Protein AF-J9F3U3-F1 (afdb_monomer_lite)

Secondary structure (DSSP, 8-state):
--GGGGHHHHHHHHS---EEETTTEEEE--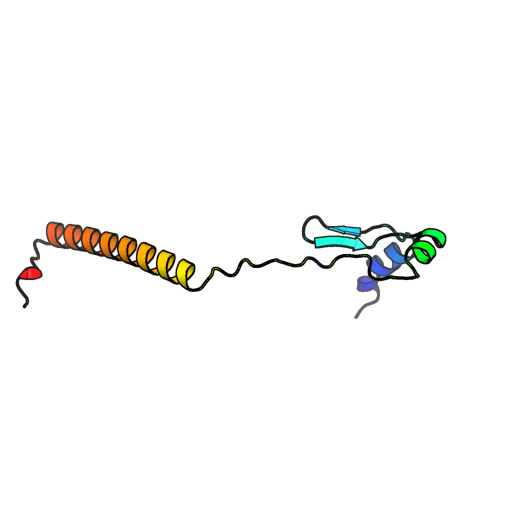--HHHHHHTTT----SPPP--------HHHHHHHHHHHHHHHHHHHHHHHHHHHHHHT--GGG--

Organism: NCBI:txid749906

Radius of gyration: 30.49 Å; chains: 1; bounding box: 63×37×74 Å

Foldseek 3Di:
DDPVVCVVVVVCVVVVDWDADPVFGTPDDDDDPVRCVVVVVPPPPRDGDDPPDDDDDPVVVVVVVVVVVVVVVVVVVVVVVVVCVVVVHDPVPPD

pLDDT: mean 87.04, std 10.72, range [41.75, 98.0]

Sequence (95 aa):
MKVEHTQPIQEWWHDRKEIISDELGEKSRVFTAQQLLDLDCNFDQCKFPKEEEEILPPAELLKQYFEKRAALDHEIDKTLAEIQKILGIDIKSCN

Structure (mmCIF, N/CA/C/O backbone):
data_AF-J9F3U3-F1
#
_entry.id   AF-J9F3U3-F1
#
loop_
_atom_site.group_PDB
_atom_site.id
_atom_site.type_symbol
_atom_site.label_atom_id
_atom_site.label_alt_id
_atom_site.label_comp_id
_atom_site.label_asym_id
_atom_site.label_entity_id
_atom_site.label_seq_id
_atom_site.pdbx_PDB_ins_code
_atom_site.Cartn_x
_atom_site.Cartn_y
_atom_site.Cartn_z
_atom_site.occupancy
_atom_site.B_iso_or_equiv
_atom_site.auth_seq_id
_atom_site.auth_comp_id
_atom_site.auth_asym_id
_atom_site.auth_atom_id
_atom_site.pdbx_PDB_model_num
ATOM 1 N N . MET A 1 1 ? 15.804 26.662 -16.139 1.00 77.25 1 MET A N 1
ATOM 2 C CA . MET A 1 1 ? 16.656 25.516 -15.754 1.00 77.25 1 MET A CA 1
ATOM 3 C C . MET A 1 1 ? 18.108 25.899 -16.024 1.00 77.25 1 MET A C 1
ATOM 5 O O . MET A 1 1 ? 18.362 26.399 -17.112 1.00 77.25 1 MET A O 1
ATOM 9 N N . LYS A 1 2 ? 19.031 25.759 -15.064 1.00 90.94 2 LYS A N 1
ATOM 10 C CA . LYS A 1 2 ? 20.478 25.964 -15.302 1.00 90.94 2 LYS A CA 1
ATOM 11 C C . LYS A 1 2 ? 21.145 24.675 -15.806 1.00 90.94 2 LYS A C 1
ATOM 13 O O . LYS A 1 2 ? 20.662 23.587 -15.510 1.00 90.94 2 LYS A O 1
ATOM 18 N N . VAL A 1 3 ? 22.268 24.804 -16.515 1.00 89.56 3 VAL A N 1
ATOM 19 C CA . VAL A 1 3 ? 23.046 23.665 -17.051 1.00 89.56 3 VAL A CA 1
ATOM 20 C C . VAL A 1 3 ? 23.556 22.749 -15.937 1.00 89.56 3 VAL A C 1
ATOM 22 O O . VAL A 1 3 ? 23.533 21.531 -16.093 1.00 89.56 3 VAL A O 1
ATOM 25 N N . GLU A 1 4 ? 23.928 23.326 -14.794 1.00 92.75 4 GLU A N 1
ATOM 26 C CA . GLU A 1 4 ? 24.419 22.611 -13.607 1.00 92.75 4 GLU A CA 1
ATOM 27 C C . GLU A 1 4 ? 23.457 21.503 -13.144 1.00 92.75 4 GLU A C 1
ATOM 29 O O . GLU A 1 4 ? 23.894 20.425 -12.766 1.00 92.75 4 GLU A O 1
ATOM 34 N N . HIS A 1 5 ? 22.139 21.699 -13.270 1.00 92.69 5 HIS A N 1
ATOM 35 C CA . HIS A 1 5 ? 21.157 20.675 -12.886 1.00 92.69 5 HIS A CA 1
ATOM 36 C C . HIS A 1 5 ? 21.155 19.447 -13.813 1.00 92.69 5 HIS A C 1
ATOM 38 O O . HIS A 1 5 ? 20.570 18.426 -13.470 1.00 92.69 5 HIS A O 1
ATOM 44 N N . THR A 1 6 ? 21.775 19.542 -14.993 1.00 91.06 6 THR A N 1
ATOM 45 C CA . THR A 1 6 ? 21.822 18.460 -15.992 1.00 91.06 6 THR A CA 1
ATOM 46 C C . THR A 1 6 ? 23.135 17.682 -15.980 1.00 91.06 6 THR A C 1
ATOM 48 O O . THR A 1 6 ? 23.227 16.671 -16.672 1.00 91.06 6 THR A O 1
ATOM 51 N N . GLN A 1 7 ? 24.130 18.107 -15.190 1.00 92.06 7 GLN A N 1
ATOM 52 C CA . GLN A 1 7 ? 25.410 17.400 -15.059 1.00 92.06 7 GLN A CA 1
ATOM 53 C C . GLN A 1 7 ? 25.244 15.904 -14.755 1.00 92.06 7 GLN A C 1
ATOM 55 O O . GLN A 1 7 ? 25.828 15.112 -15.492 1.00 92.06 7 GLN A O 1
ATOM 60 N N . PRO A 1 8 ? 24.377 15.482 -13.810 1.00 90.12 8 PRO A N 1
ATOM 61 C CA . PRO A 1 8 ? 24.199 14.057 -13.524 1.00 90.12 8 PRO A CA 1
ATOM 62 C C . PRO A 1 8 ? 23.724 13.244 -14.739 1.00 90.12 8 PRO A C 1
ATOM 64 O O . PRO A 1 8 ? 24.138 12.106 -14.940 1.00 90.12 8 PRO A O 1
ATOM 67 N N . ILE A 1 9 ? 22.879 13.840 -15.590 1.00 88.19 9 ILE A N 1
ATOM 68 C CA . ILE A 1 9 ? 22.378 13.201 -16.818 1.00 88.19 9 ILE A CA 1
ATOM 69 C C . ILE A 1 9 ? 23.514 13.060 -17.834 1.00 88.19 9 ILE A C 1
ATOM 71 O O . ILE A 1 9 ? 23.643 12.026 -18.487 1.00 88.19 9 ILE A O 1
ATOM 75 N N . GLN A 1 10 ? 24.336 14.103 -17.972 1.00 89.75 10 GLN A N 1
ATOM 76 C CA . GLN A 1 10 ? 25.475 14.106 -18.886 1.00 89.75 10 GLN A CA 1
ATOM 77 C C . GLN A 1 10 ? 26.518 13.073 -18.463 1.00 89.75 10 GLN A C 1
ATOM 79 O O . GLN A 1 10 ? 26.979 12.306 -19.301 1.00 89.75 10 GLN A O 1
ATOM 84 N N . GLU A 1 11 ? 26.862 13.018 -17.180 1.00 91.38 11 GLU A N 1
ATOM 85 C CA . GLU A 1 11 ? 27.805 12.041 -16.630 1.00 91.38 11 GLU A CA 1
ATOM 86 C C . GLU A 1 11 ? 27.315 10.609 -16.869 1.00 91.38 11 GLU A C 1
ATOM 88 O O . GLU A 1 11 ? 28.045 9.792 -17.433 1.00 91.38 11 GLU A O 1
ATOM 93 N N . TRP A 1 12 ? 26.043 10.332 -16.568 1.00 89.25 12 TRP A N 1
ATOM 94 C CA . TRP A 1 12 ? 25.442 9.024 -16.827 1.00 89.25 12 TRP A CA 1
ATOM 95 C C . TRP A 1 12 ? 25.404 8.664 -18.321 1.00 89.25 12 TRP A C 1
ATOM 97 O O . TRP A 1 12 ? 25.614 7.512 -18.688 1.00 89.25 12 TRP A O 1
ATOM 107 N N . TRP A 1 13 ? 25.186 9.630 -19.218 1.00 87.31 13 TRP A N 1
ATOM 108 C CA . TRP A 1 13 ? 25.168 9.369 -20.663 1.00 87.31 13 TRP A CA 1
ATOM 109 C C . TRP A 1 13 ? 26.527 8.914 -21.221 1.00 87.31 13 TRP A C 1
ATOM 111 O O . TRP A 1 13 ? 26.570 8.163 -22.200 1.00 87.31 13 TRP A O 1
ATOM 121 N N . HIS A 1 14 ? 27.630 9.359 -20.614 1.00 90.12 14 HIS A N 1
ATOM 122 C CA . HIS A 1 14 ? 28.980 8.938 -20.999 1.00 90.12 14 HIS A CA 1
ATOM 123 C C . HIS A 1 14 ? 29.354 7.570 -20.416 1.00 90.12 14 HIS A C 1
ATOM 125 O O . HIS A 1 14 ? 30.118 6.835 -21.037 1.00 90.12 14 HIS A O 1
ATOM 131 N N . ASP A 1 15 ? 28.786 7.213 -19.265 1.00 88.56 15 ASP A N 1
ATOM 132 C CA . ASP A 1 15 ? 29.049 5.973 -18.534 1.00 88.56 15 ASP A CA 1
ATOM 133 C C . ASP A 1 15 ? 27.720 5.289 -18.189 1.00 88.56 15 ASP A C 1
ATOM 135 O O . ASP A 1 15 ? 27.332 5.207 -17.023 1.00 88.56 15 ASP A O 1
ATOM 139 N N . ARG A 1 16 ? 26.989 4.876 -19.240 1.00 84.62 16 ARG A N 1
ATOM 140 C CA . ARG A 1 16 ? 25.616 4.331 -19.206 1.00 84.62 16 ARG A CA 1
ATOM 141 C C . ARG A 1 16 ? 25.519 3.042 -18.396 1.00 84.62 16 ARG A C 1
ATOM 143 O O . ARG A 1 16 ? 25.389 1.956 -18.952 1.00 84.62 16 ARG A O 1
ATOM 150 N N . LYS A 1 17 ? 25.598 3.173 -17.081 1.00 88.62 17 LYS A N 1
ATOM 151 C CA . LYS A 1 17 ? 25.494 2.093 -16.108 1.00 88.62 17 LYS A CA 1
ATOM 152 C C . LYS A 1 17 ? 24.049 1.876 -15.694 1.00 88.62 17 LYS A C 1
ATOM 154 O O . LYS A 1 17 ? 23.217 2.784 -15.754 1.00 88.62 17 LYS A O 1
ATOM 159 N N . GLU A 1 18 ? 23.770 0.661 -15.255 1.00 89.38 18 GLU A N 1
ATOM 160 C CA . GLU A 1 18 ? 22.485 0.313 -14.657 1.00 89.38 18 GLU A CA 1
ATOM 161 C C . GLU A 1 18 ? 22.262 1.113 -13.370 1.00 89.38 18 GLU A C 1
ATOM 163 O O . GLU A 1 18 ? 23.195 1.365 -12.604 1.00 89.38 18 GLU A O 1
ATOM 168 N N . ILE A 1 19 ? 21.020 1.536 -13.150 1.00 88.25 19 ILE A N 1
ATOM 169 C CA . ILE A 1 19 ? 20.591 2.270 -11.963 1.00 88.25 19 ILE A CA 1
ATOM 170 C C . ILE A 1 19 ? 19.622 1.364 -11.215 1.00 88.25 19 ILE A C 1
ATOM 172 O O . ILE A 1 19 ? 18.523 1.086 -11.697 1.00 88.25 19 ILE A O 1
ATOM 176 N N . ILE A 1 20 ? 20.019 0.940 -10.020 1.00 85.56 20 ILE A N 1
ATOM 177 C CA . ILE A 1 20 ? 19.204 0.131 -9.112 1.00 85.56 20 ILE A CA 1
ATOM 178 C C . ILE A 1 20 ? 18.867 0.999 -7.898 1.00 85.56 20 ILE A C 1
ATOM 180 O O . ILE A 1 20 ? 19.734 1.673 -7.347 1.00 85.56 20 ILE A O 1
ATOM 184 N N . SER A 1 21 ? 17.593 1.026 -7.523 1.00 82.25 21 SER A N 1
ATOM 185 C CA . SER A 1 21 ? 17.059 1.779 -6.392 1.00 82.25 21 SER A CA 1
ATOM 186 C C . SER A 1 21 ? 16.484 0.799 -5.380 1.00 82.25 21 SER A C 1
ATOM 188 O O . SER A 1 21 ? 15.655 -0.022 -5.760 1.00 82.25 21 SER A O 1
ATOM 190 N N . ASP A 1 22 ? 16.837 0.930 -4.103 1.00 76.44 22 ASP A N 1
ATOM 191 C CA . ASP A 1 22 ? 16.347 0.010 -3.061 1.00 76.44 22 ASP A CA 1
ATOM 192 C C . ASP A 1 22 ? 14.809 0.018 -2.937 1.00 76.44 22 ASP A C 1
ATOM 194 O O . ASP A 1 22 ? 14.198 -1.017 -2.697 1.00 76.44 22 ASP A O 1
ATOM 198 N N . GLU A 1 23 ? 14.176 1.174 -3.161 1.00 71.81 23 GLU A N 1
ATOM 199 C CA . GLU A 1 23 ? 12.718 1.354 -3.048 1.00 71.81 23 GLU A CA 1
ATOM 200 C C . GLU A 1 23 ? 11.929 0.998 -4.322 1.00 71.81 23 GLU A C 1
ATOM 202 O O . GLU A 1 23 ? 10.833 0.456 -4.239 1.00 71.81 23 GLU A O 1
ATOM 207 N N . LEU A 1 24 ? 12.458 1.321 -5.511 1.00 69.00 24 LEU A N 1
ATOM 208 C CA . LEU A 1 24 ? 11.737 1.200 -6.793 1.00 69.00 24 LEU A CA 1
ATOM 209 C C . LEU A 1 24 ? 12.304 0.105 -7.719 1.00 69.00 24 LEU A C 1
ATOM 211 O O . LEU A 1 24 ? 11.842 -0.042 -8.847 1.00 69.00 24 LEU A O 1
ATOM 215 N N . GLY A 1 25 ? 13.318 -0.644 -7.284 1.00 77.62 25 GLY A N 1
ATOM 216 C CA . GLY A 1 25 ? 13.980 -1.659 -8.103 1.00 77.62 25 GLY A CA 1
ATOM 217 C C . GLY A 1 25 ? 14.823 -1.078 -9.247 1.00 77.62 25 GLY A C 1
ATOM 218 O O . GLY A 1 25 ? 15.468 -0.034 -9.112 1.00 77.62 25 GLY A O 1
ATOM 219 N N . GLU A 1 26 ? 14.866 -1.788 -10.376 1.00 85.25 26 GLU A N 1
ATOM 220 C CA . GLU A 1 26 ? 15.665 -1.440 -11.559 1.00 85.25 26 GLU A CA 1
ATOM 221 C C . GLU A 1 26 ? 15.088 -0.207 -12.283 1.00 85.25 26 GLU A C 1
ATOM 223 O O . GLU A 1 26 ? 14.056 -0.284 -12.950 1.00 85.25 26 GLU A O 1
ATOM 228 N N . LYS A 1 27 ? 15.774 0.938 -12.184 1.00 84.12 27 LYS A N 1
ATOM 229 C CA . LYS A 1 27 ? 15.420 2.189 -12.883 1.00 84.12 27 LYS A CA 1
ATOM 230 C C . LYS A 1 27 ? 16.034 2.286 -14.279 1.00 84.12 27 LYS A C 1
ATOM 232 O O . LYS A 1 27 ? 15.515 3.014 -15.122 1.00 84.12 27 LYS A O 1
ATOM 237 N N . SER A 1 28 ? 17.147 1.597 -14.524 1.00 87.38 28 SER A N 1
ATOM 238 C CA . SER A 1 28 ? 17.725 1.453 -15.861 1.00 87.38 28 SER A CA 1
ATOM 239 C C . SER A 1 28 ? 18.470 0.129 -15.997 1.00 87.38 28 SER A C 1
ATOM 241 O O . SER A 1 28 ? 19.033 -0.382 -15.029 1.00 87.38 28 SER A O 1
ATOM 243 N N . ARG A 1 29 ? 18.489 -0.407 -17.220 1.00 87.25 29 ARG A N 1
ATOM 244 C CA . ARG A 1 29 ? 19.167 -1.654 -17.588 1.00 87.25 29 ARG A CA 1
ATOM 245 C C . ARG A 1 29 ? 20.006 -1.446 -18.841 1.00 87.25 29 ARG A C 1
ATOM 247 O O . ARG A 1 29 ? 19.653 -0.619 -19.687 1.00 87.25 29 ARG A O 1
ATOM 254 N N . VAL A 1 30 ? 21.090 -2.202 -18.975 1.00 89.31 30 VAL A N 1
ATOM 255 C CA . VAL A 1 30 ? 21.969 -2.147 -20.148 1.00 89.31 30 VAL A CA 1
ATOM 256 C C . VAL A 1 30 ? 21.801 -3.421 -20.962 1.00 89.31 30 VAL A C 1
ATOM 258 O O . VAL A 1 30 ? 21.936 -4.528 -20.451 1.00 89.31 30 VAL A O 1
ATOM 261 N N . PHE A 1 31 ? 21.545 -3.258 -22.258 1.00 89.81 31 PHE A N 1
ATOM 262 C CA . PHE A 1 31 ? 21.400 -4.369 -23.191 1.00 89.81 31 PHE A CA 1
ATOM 263 C C . PHE A 1 31 ? 22.432 -4.270 -24.309 1.00 89.81 31 PHE A C 1
ATOM 265 O O . PHE A 1 31 ? 22.729 -3.193 -24.828 1.00 89.81 31 PHE A O 1
ATOM 272 N N . THR A 1 32 ? 22.951 -5.420 -24.718 1.00 92.50 32 THR A N 1
ATOM 273 C CA . THR A 1 32 ? 23.661 -5.572 -25.987 1.00 92.50 32 THR A CA 1
ATOM 274 C C . THR A 1 32 ? 22.666 -5.570 -27.149 1.00 92.50 32 THR A C 1
ATOM 276 O O . THR A 1 32 ? 21.480 -5.856 -26.975 1.00 92.50 32 THR A O 1
ATOM 279 N N . ALA A 1 33 ? 23.149 -5.299 -28.364 1.00 93.75 33 ALA A N 1
ATOM 280 C CA . ALA A 1 33 ? 22.306 -5.317 -29.560 1.00 93.75 33 ALA A CA 1
ATOM 281 C C . ALA A 1 33 ? 21.615 -6.677 -29.771 1.00 93.75 33 ALA A C 1
ATOM 283 O O . ALA A 1 33 ? 20.444 -6.709 -30.132 1.00 93.75 33 ALA A O 1
ATOM 284 N N . GLN A 1 34 ? 22.307 -7.786 -29.485 1.00 96.56 34 GLN A N 1
ATOM 285 C CA . GLN A 1 34 ? 21.725 -9.123 -29.606 1.00 96.56 34 GLN A CA 1
ATOM 286 C C . GLN A 1 34 ? 20.588 -9.340 -28.601 1.00 96.56 34 GLN A C 1
ATOM 288 O O . GLN A 1 34 ? 19.523 -9.791 -28.994 1.00 96.56 34 GLN A O 1
ATOM 293 N N . GLN A 1 35 ? 20.765 -8.934 -27.338 1.00 94.56 35 GLN A N 1
ATOM 294 C CA . GLN A 1 35 ? 19.705 -9.041 -26.327 1.00 94.56 35 GLN A CA 1
ATOM 295 C C . GLN A 1 35 ? 18.455 -8.240 -26.708 1.00 94.56 35 GLN A C 1
ATOM 297 O O . GLN A 1 35 ? 17.346 -8.695 -26.463 1.00 94.56 35 GLN A O 1
ATOM 302 N N . LEU A 1 36 ? 18.618 -7.062 -27.319 1.00 93.94 36 LEU A N 1
ATOM 303 C CA . LEU A 1 36 ? 17.480 -6.278 -27.806 1.00 93.94 36 LEU A CA 1
ATOM 304 C C . LEU A 1 36 ? 16.757 -6.975 -28.961 1.00 93.94 36 LEU A C 1
ATOM 306 O O . LEU A 1 36 ? 15.532 -6.966 -28.986 1.00 93.94 36 LEU A O 1
ATOM 310 N N . LEU A 1 37 ? 17.493 -7.596 -29.887 1.00 96.31 37 LEU A N 1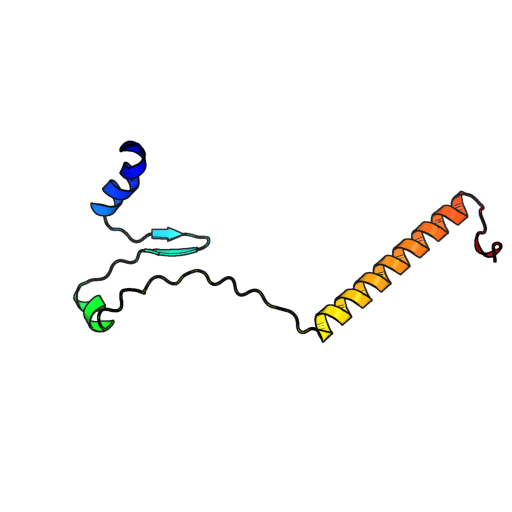
ATOM 311 C CA . LEU A 1 37 ? 16.900 -8.383 -30.971 1.00 96.31 37 LEU A CA 1
ATOM 312 C C . LEU A 1 37 ? 16.152 -9.609 -30.434 1.00 96.31 37 LEU A C 1
ATOM 314 O O . LEU A 1 37 ? 15.047 -9.891 -30.883 1.00 96.31 37 LEU A O 1
ATOM 318 N N . ASP A 1 38 ? 16.720 -10.291 -29.439 1.00 96.88 38 ASP 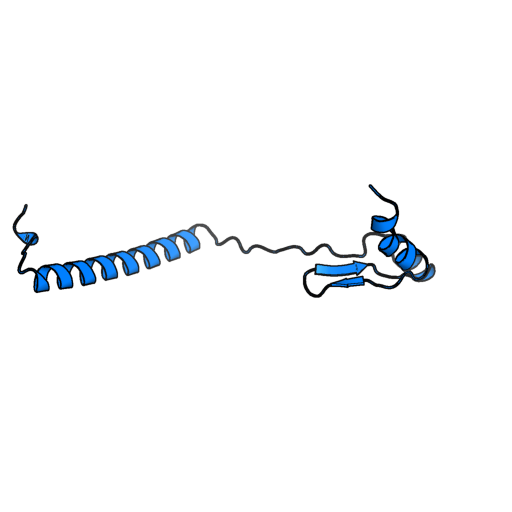A N 1
ATOM 319 C CA . ASP A 1 38 ? 16.097 -11.451 -28.792 1.00 96.88 38 ASP A CA 1
ATOM 320 C C . ASP A 1 38 ? 14.816 -11.064 -28.022 1.00 96.88 38 ASP A C 1
ATOM 322 O O . ASP A 1 38 ? 13.912 -11.882 -27.862 1.00 96.88 38 ASP A O 1
ATOM 326 N N . LEU A 1 39 ? 14.718 -9.806 -27.575 1.00 94.12 39 LEU A N 1
ATOM 327 C CA . LEU A 1 39 ? 13.528 -9.207 -26.959 1.00 94.12 39 LEU A CA 1
ATOM 328 C C . LEU A 1 39 ? 12.515 -8.665 -27.984 1.00 94.12 39 LEU A C 1
ATOM 330 O O . LEU A 1 39 ? 11.591 -7.955 -27.589 1.00 94.12 39 LEU A O 1
ATOM 334 N N . ASP A 1 40 ? 12.690 -8.945 -29.278 1.00 95.56 40 ASP A N 1
ATOM 335 C CA . ASP A 1 40 ? 11.876 -8.381 -30.367 1.00 95.56 40 ASP A CA 1
ATOM 336 C C . ASP A 1 40 ? 11.870 -6.839 -30.358 1.00 95.56 40 ASP A C 1
ATOM 338 O O . ASP A 1 40 ? 10.861 -6.173 -30.583 1.00 95.56 40 ASP A O 1
ATOM 342 N N . CYS A 1 41 ? 13.018 -6.249 -30.009 1.00 92.06 41 CYS A N 1
ATOM 343 C CA . CYS A 1 41 ? 13.195 -4.811 -29.808 1.00 92.06 41 CYS A CA 1
ATOM 344 C C . CYS A 1 41 ? 12.218 -4.197 -28.786 1.00 92.06 41 CYS A C 1
ATOM 346 O O . CYS A 1 41 ? 11.926 -3.001 -28.843 1.00 92.06 41 CYS A O 1
ATOM 348 N N . ASN A 1 42 ? 11.727 -4.982 -27.822 1.00 91.31 42 ASN A N 1
ATOM 349 C CA . ASN A 1 42 ? 10.925 -4.462 -26.725 1.00 91.31 42 ASN A CA 1
ATOM 350 C C . ASN A 1 42 ? 11.808 -3.688 -25.731 1.00 91.31 42 ASN A C 1
ATOM 352 O O . ASN A 1 42 ? 12.533 -4.284 -24.933 1.00 91.31 42 ASN A O 1
ATOM 356 N N . PHE A 1 43 ? 11.714 -2.357 -25.749 1.00 89.19 43 PHE A N 1
ATOM 357 C CA . PHE A 1 43 ? 12.471 -1.469 -24.859 1.00 89.19 43 PHE A CA 1
ATOM 358 C C . PHE A 1 43 ? 11.849 -1.287 -23.465 1.00 89.19 43 PHE A C 1
ATOM 360 O O . PHE A 1 43 ? 12.498 -0.723 -22.584 1.00 89.19 43 PHE A O 1
ATOM 367 N N . ASP A 1 44 ? 10.629 -1.777 -23.233 1.00 87.94 44 ASP A N 1
ATOM 368 C CA . ASP A 1 44 ? 9.946 -1.694 -21.937 1.00 87.94 44 ASP A CA 1
ATOM 369 C C . ASP A 1 44 ? 10.386 -2.838 -21.008 1.00 87.94 44 ASP A C 1
ATOM 371 O O . ASP A 1 44 ? 9.652 -3.784 -20.724 1.00 87.94 44 ASP A O 1
ATOM 375 N N . GLN A 1 45 ? 11.657 -2.790 -20.600 1.00 87.69 45 GLN A N 1
ATOM 376 C CA . GLN A 1 45 ? 12.293 -3.830 -19.777 1.00 87.69 45 GLN A CA 1
ATOM 377 C C . GLN A 1 45 ? 12.521 -3.422 -18.321 1.00 87.69 45 GLN A C 1
ATOM 379 O O . GLN A 1 45 ? 12.958 -4.253 -17.519 1.00 87.69 45 GLN A O 1
ATOM 384 N N . CYS A 1 46 ? 12.266 -2.158 -17.983 1.00 85.38 46 CYS A N 1
ATOM 385 C CA . CYS A 1 46 ? 12.301 -1.677 -16.607 1.00 85.38 46 CYS A CA 1
ATOM 386 C C . CYS A 1 46 ? 10.881 -1.762 -16.055 1.00 85.38 46 CYS A C 1
ATOM 388 O O . CYS A 1 46 ? 9.972 -1.103 -16.552 1.00 85.38 46 CYS A O 1
ATOM 390 N N . LYS A 1 47 ? 10.673 -2.601 -15.042 1.00 72.62 47 LYS A N 1
ATOM 391 C CA . LYS A 1 47 ? 9.359 -2.710 -14.409 1.00 72.62 47 LYS A CA 1
ATOM 392 C C . LYS A 1 47 ? 9.108 -1.450 -13.589 1.00 72.62 47 LYS A C 1
ATOM 394 O O . LYS A 1 47 ? 9.953 -1.050 -12.796 1.00 72.62 47 LYS A O 1
ATOM 399 N N . PHE A 1 48 ? 7.929 -0.862 -13.731 1.00 70.50 48 PHE A N 1
ATOM 400 C CA . PHE A 1 48 ? 7.464 0.121 -12.762 1.00 70.50 48 PHE A CA 1
ATOM 401 C C . PHE A 1 48 ? 7.076 -0.599 -11.473 1.00 70.50 48 PHE A C 1
ATOM 403 O O . PHE A 1 48 ? 6.408 -1.639 -11.550 1.00 70.50 48 PHE A O 1
ATOM 410 N N . PRO A 1 49 ? 7.438 -0.062 -10.299 1.00 69.19 49 PRO A N 1
ATOM 411 C CA . PRO A 1 49 ? 6.862 -0.513 -9.047 1.00 69.19 49 PRO A CA 1
ATOM 412 C C . PRO A 1 49 ? 5.352 -0.403 -9.144 1.00 69.19 49 PRO A C 1
ATOM 414 O O . PRO A 1 49 ? 4.799 0.678 -9.346 1.00 69.19 49 PRO A O 1
ATOM 417 N N . LYS A 1 50 ? 4.695 -1.553 -9.068 1.00 68.19 50 LYS A N 1
ATOM 418 C CA . LYS A 1 50 ? 3.267 -1.616 -8.829 1.00 68.19 50 LYS A CA 1
ATOM 419 C C . LYS A 1 50 ? 3.126 -1.800 -7.334 1.00 68.19 50 LYS A C 1
ATOM 421 O O . LYS A 1 50 ? 3.455 -2.865 -6.821 1.00 68.19 50 LYS A O 1
ATOM 426 N N . GLU A 1 51 ? 2.700 -0.750 -6.649 1.00 71.12 51 GLU A N 1
ATOM 427 C CA . GLU A 1 51 ? 2.144 -0.922 -5.316 1.00 71.12 51 GLU A CA 1
ATOM 428 C C . GLU A 1 51 ? 0.837 -1.696 -5.494 1.00 71.12 51 GLU A C 1
ATOM 430 O O . GLU A 1 51 ? -0.145 -1.190 -6.039 1.00 71.12 51 GLU A O 1
ATOM 435 N N . GLU A 1 52 ? 0.865 -2.978 -5.145 1.00 69.81 52 GLU A N 1
ATOM 436 C CA . GLU A 1 52 ? -0.345 -3.778 -5.036 1.00 69.81 52 GLU A CA 1
ATOM 437 C C . GLU A 1 52 ? -0.990 -3.433 -3.692 1.00 69.81 52 GLU A C 1
ATOM 439 O O . GLU A 1 52 ? -0.592 -3.943 -2.647 1.00 69.81 52 GLU A O 1
ATOM 444 N N . GLU A 1 53 ? -1.960 -2.517 -3.702 1.00 72.81 53 GLU A N 1
ATOM 445 C CA . GLU A 1 53 ? -2.825 -2.315 -2.541 1.00 72.81 53 GLU A CA 1
ATOM 446 C C . GLU A 1 53 ? -3.832 -3.465 -2.461 1.00 72.81 53 GLU A C 1
ATOM 448 O O . GLU A 1 53 ? -4.676 -3.653 -3.343 1.00 72.81 53 GLU A O 1
ATOM 453 N N . GLU A 1 54 ? -3.757 -4.243 -1.383 1.00 76.62 54 GLU A N 1
ATOM 454 C CA . GLU A 1 54 ? -4.778 -5.233 -1.066 1.00 76.62 54 GLU A CA 1
ATOM 455 C C . GLU A 1 54 ? -6.060 -4.515 -0.624 1.00 76.62 54 GLU A C 1
ATOM 457 O O . GLU A 1 54 ? -6.160 -3.967 0.476 1.00 76.62 54 GLU A O 1
ATOM 462 N N . ILE A 1 55 ? -7.068 -4.516 -1.496 1.00 79.88 55 ILE A N 1
ATOM 463 C CA . ILE A 1 55 ? -8.396 -4.009 -1.159 1.00 79.88 55 ILE A CA 1
ATOM 464 C C . ILE A 1 55 ? -9.170 -5.135 -0.468 1.00 79.88 55 ILE A C 1
ATOM 466 O O . ILE A 1 55 ? -9.578 -6.102 -1.114 1.00 79.88 55 ILE A O 1
ATOM 470 N N . LEU A 1 56 ? -9.411 -4.989 0.840 1.00 78.12 56 LEU A N 1
ATOM 471 C CA . LEU A 1 56 ? -10.241 -5.926 1.602 1.00 78.12 56 LEU A CA 1
ATOM 472 C C . LEU A 1 56 ? -11.636 -6.076 0.965 1.00 78.12 56 LEU A C 1
ATOM 474 O O . LEU A 1 56 ? -12.274 -5.068 0.631 1.00 78.12 56 LEU A O 1
ATOM 478 N N . PRO A 1 57 ? -12.178 -7.305 0.860 1.00 89.25 57 PRO A N 1
ATOM 479 C CA . PRO A 1 57 ? -13.562 -7.505 0.462 1.00 89.25 57 PRO A CA 1
ATOM 480 C C . PRO A 1 57 ? -14.521 -6.744 1.395 1.00 89.25 57 PRO A C 1
ATOM 482 O O . PRO A 1 57 ? -14.289 -6.702 2.609 1.00 89.25 57 PRO A O 1
ATOM 485 N N . PRO A 1 58 ? -15.653 -6.213 0.891 1.00 89.75 58 PRO A N 1
ATOM 486 C CA . PRO A 1 58 ? -16.572 -5.405 1.698 1.00 89.75 58 PRO A CA 1
ATOM 487 C C . PRO A 1 58 ? -17.030 -6.079 3.000 1.00 89.75 58 PRO A C 1
ATOM 489 O O . PRO A 1 58 ? -17.185 -5.417 4.024 1.00 89.75 58 PRO A O 1
ATOM 492 N N . ALA A 1 59 ? -17.218 -7.402 2.983 1.00 92.81 59 ALA A N 1
ATOM 493 C CA . ALA A 1 59 ? -17.626 -8.166 4.160 1.00 92.81 59 ALA A CA 1
ATOM 494 C C . ALA A 1 59 ? -16.551 -8.194 5.259 1.00 92.81 59 ALA A C 1
ATOM 496 O O . ALA A 1 59 ? -16.875 -8.099 6.443 1.00 92.81 59 ALA A O 1
ATOM 497 N N . GLU A 1 60 ? -15.279 -8.307 4.878 1.00 91.06 60 GLU A N 1
ATOM 498 C CA . GLU A 1 60 ? -14.165 -8.361 5.823 1.00 91.06 60 GLU A CA 1
ATOM 499 C C . GLU A 1 60 ? -13.900 -6.990 6.447 1.00 91.06 60 GLU A C 1
ATOM 501 O O . GLU A 1 60 ? -13.772 -6.885 7.667 1.00 91.06 60 GLU A O 1
ATOM 506 N N . LEU A 1 61 ? -13.949 -5.931 5.634 1.00 89.62 61 LEU A N 1
ATOM 507 C CA . LEU A 1 61 ? -13.860 -4.551 6.109 1.00 89.62 61 LEU A CA 1
ATOM 508 C C . LEU A 1 61 ? -14.950 -4.238 7.147 1.00 89.62 61 LEU A C 1
ATOM 510 O O . LEU A 1 61 ? -14.663 -3.682 8.209 1.00 89.62 61 LEU A O 1
ATOM 514 N N . LEU A 1 62 ? -16.201 -4.621 6.864 1.00 94.19 62 LEU A N 1
ATOM 515 C CA . LEU A 1 62 ? -17.320 -4.418 7.787 1.00 94.19 62 LEU A CA 1
ATOM 516 C C . LEU A 1 62 ? -17.121 -5.187 9.096 1.00 94.19 62 LEU A C 1
ATOM 518 O O . LEU A 1 62 ? -17.343 -4.626 10.168 1.00 94.19 62 LEU A O 1
ATOM 522 N N . LYS A 1 63 ? -16.675 -6.446 9.024 1.00 95.38 63 LYS A N 1
ATOM 523 C CA . LYS A 1 63 ? -16.392 -7.258 10.212 1.00 95.38 63 LYS A CA 1
ATOM 524 C C . LYS A 1 63 ? -15.340 -6.591 11.102 1.00 95.38 63 LYS A C 1
ATOM 526 O O . LYS A 1 63 ? -15.613 -6.361 12.279 1.00 95.38 63 LYS A O 1
ATOM 531 N N . GLN A 1 64 ? -14.190 -6.219 10.536 1.00 94.56 64 GLN A N 1
ATOM 532 C CA . GLN A 1 64 ? -13.112 -5.555 11.278 1.00 94.56 64 GLN A CA 1
ATOM 533 C C . GLN A 1 64 ? -13.577 -4.227 11.892 1.00 94.56 64 GLN A C 1
ATOM 535 O O . GLN A 1 64 ? -13.245 -3.913 13.037 1.00 94.56 64 GLN A O 1
ATOM 540 N N . TYR A 1 65 ? -14.385 -3.454 11.159 1.00 95.44 65 TYR A N 1
ATOM 541 C CA . TYR A 1 65 ? -14.962 -2.210 11.663 1.00 95.44 65 TYR A CA 1
ATOM 542 C C . TYR A 1 65 ? -15.849 -2.441 12.895 1.00 95.44 65 TYR A C 1
ATOM 544 O O . TYR A 1 65 ? -15.676 -1.758 13.906 1.00 95.44 65 TYR A O 1
ATOM 552 N N . PHE A 1 66 ? -16.778 -3.403 12.841 1.00 97.06 66 PHE A N 1
ATOM 553 C CA . PHE A 1 66 ? -17.675 -3.689 13.964 1.00 97.06 66 PHE A CA 1
ATOM 554 C C . PHE A 1 66 ? -16.936 -4.257 15.178 1.00 97.06 66 PHE A C 1
ATOM 556 O O . PHE A 1 66 ? -17.241 -3.863 16.302 1.00 97.06 66 PHE A O 1
ATOM 563 N N . GLU A 1 67 ? -15.941 -5.120 14.968 1.00 96.94 67 GLU A N 1
ATOM 564 C CA . GLU A 1 67 ? -15.086 -5.638 16.044 1.00 96.94 67 GLU A CA 1
ATOM 565 C C . GLU A 1 67 ? -14.318 -4.506 16.738 1.00 96.94 67 GLU A C 1
ATOM 567 O O . GLU A 1 67 ? -14.340 -4.396 17.965 1.00 96.94 67 GLU A O 1
ATOM 572 N N . LYS A 1 68 ? -13.703 -3.606 15.959 1.00 97.25 68 LYS A N 1
ATOM 573 C CA . LYS A 1 68 ? -12.976 -2.452 16.500 1.00 97.25 68 LYS A CA 1
ATOM 574 C C . LYS A 1 68 ? -13.902 -1.486 17.235 1.00 97.25 68 LYS A C 1
ATOM 576 O O . LYS A 1 68 ? -13.539 -0.982 18.294 1.00 97.25 68 LYS A O 1
ATOM 581 N N . ARG A 1 69 ? -15.102 -1.251 16.701 1.00 97.94 69 ARG A N 1
ATOM 582 C CA . ARG A 1 69 ? -16.123 -0.426 17.353 1.00 97.94 69 ARG A CA 1
ATOM 583 C C . ARG A 1 69 ? -16.544 -1.015 18.697 1.00 97.94 69 ARG A C 1
ATOM 585 O O . ARG A 1 69 ? -16.539 -0.292 19.681 1.00 97.94 69 ARG A O 1
ATOM 592 N N . ALA A 1 70 ? -16.835 -2.313 18.755 1.00 97.50 70 ALA A N 1
ATOM 593 C CA . ALA A 1 70 ? -17.236 -2.974 19.996 1.00 97.50 70 ALA A CA 1
ATOM 594 C C . ALA A 1 70 ? -16.134 -2.926 21.069 1.00 97.50 70 ALA A C 1
ATOM 596 O O . ALA A 1 70 ? -16.425 -2.710 22.244 1.00 97.50 70 ALA A O 1
ATOM 597 N N . ALA A 1 71 ? -14.868 -3.089 20.668 1.00 97.44 71 ALA A N 1
ATOM 598 C CA . ALA A 1 71 ? -13.734 -2.953 21.579 1.00 97.44 71 ALA A CA 1
ATOM 599 C C . ALA A 1 71 ? -13.619 -1.528 22.148 1.00 97.44 71 ALA A C 1
ATOM 601 O O . ALA A 1 71 ? -13.461 -1.362 23.356 1.00 97.44 71 ALA A O 1
ATOM 602 N N . LEU A 1 72 ? -13.752 -0.508 21.292 1.00 98.00 72 LEU A N 1
ATOM 603 C CA . LEU A 1 72 ? -13.717 0.896 21.706 1.00 98.00 72 LEU A CA 1
ATOM 604 C C . LEU A 1 72 ? -14.895 1.255 22.618 1.00 98.00 72 LEU A C 1
ATOM 606 O O . LEU A 1 72 ? -14.680 1.880 23.650 1.00 98.00 72 LEU A O 1
ATOM 610 N N . ASP A 1 73 ? -16.113 0.829 22.280 1.00 97.56 73 ASP A N 1
ATOM 611 C CA . ASP A 1 73 ? -17.304 1.063 23.107 1.00 97.56 73 ASP A CA 1
ATOM 612 C C . ASP A 1 73 ? -17.114 0.462 24.515 1.00 97.56 73 ASP A C 1
ATOM 614 O O . ASP A 1 73 ? -17.383 1.119 25.519 1.00 97.56 73 ASP A O 1
ATOM 618 N N . HIS A 1 74 ? -16.540 -0.743 24.610 1.00 97.25 74 HIS A N 1
ATOM 619 C CA . HIS A 1 74 ? -16.223 -1.369 25.896 1.00 97.25 74 HIS A CA 1
ATOM 620 C C . HIS A 1 74 ? -15.165 -0.591 26.700 1.00 97.25 74 HIS A C 1
ATOM 622 O O . HIS A 1 74 ? -15.267 -0.481 27.925 1.00 97.25 74 HIS A O 1
ATOM 628 N N . GLU A 1 75 ? -14.132 -0.052 26.045 1.00 97.81 75 GLU A N 1
ATOM 629 C CA . GLU A 1 75 ? -13.147 0.808 26.713 1.00 97.81 75 GLU A CA 1
ATOM 630 C C . GLU A 1 75 ? -13.779 2.105 27.226 1.00 97.81 75 GLU A C 1
ATOM 632 O O . GLU A 1 75 ? -13.531 2.485 28.371 1.00 97.81 75 GLU A O 1
ATOM 637 N N . ILE A 1 76 ? -14.643 2.734 26.424 1.00 96.69 76 ILE A N 1
ATOM 638 C CA . ILE A 1 76 ? -15.391 3.936 26.809 1.00 96.69 76 ILE A CA 1
ATOM 639 C C . ILE A 1 76 ? -16.235 3.653 28.053 1.00 96.69 76 ILE A C 1
ATOM 641 O O . ILE A 1 76 ? -16.119 4.376 29.043 1.00 96.69 76 ILE A O 1
ATOM 645 N N . ASP A 1 77 ? -17.030 2.583 28.044 1.00 95.50 77 ASP A N 1
ATOM 646 C CA . ASP A 1 77 ? -17.891 2.214 29.170 1.00 95.50 77 ASP A CA 1
ATOM 647 C C . ASP A 1 77 ? -17.086 1.942 30.444 1.00 95.50 77 ASP A C 1
ATOM 649 O O . ASP A 1 77 ? -17.462 2.380 31.536 1.00 95.50 77 ASP A O 1
ATOM 653 N N . LYS A 1 78 ? -15.939 1.267 30.314 1.00 96.06 78 LYS A N 1
ATOM 654 C CA . LYS A 1 78 ? -15.032 1.020 31.437 1.00 96.06 78 LYS A CA 1
ATOM 655 C C . LYS A 1 78 ? -14.497 2.329 32.020 1.00 96.06 78 LYS A C 1
ATOM 657 O O . LYS A 1 78 ? -14.564 2.524 33.234 1.00 96.06 78 LYS A O 1
ATOM 662 N N . THR A 1 79 ? -13.991 3.232 31.181 1.00 96.00 79 THR A N 1
ATOM 663 C CA . THR A 1 79 ? -13.465 4.529 31.630 1.00 96.00 79 THR A CA 1
ATOM 664 C C . THR A 1 79 ? -14.561 5.385 32.264 1.00 96.00 79 THR A C 1
ATOM 666 O O . THR A 1 79 ? -14.341 5.997 33.310 1.00 96.00 79 THR A O 1
ATOM 669 N N . LEU A 1 80 ? -15.765 5.396 31.690 1.00 93.69 80 LEU A N 1
ATOM 670 C CA . LEU A 1 80 ? -16.907 6.111 32.257 1.00 93.69 80 LEU A CA 1
ATOM 671 C C . LEU A 1 80 ? -17.310 5.545 33.623 1.00 93.69 80 LEU A C 1
ATOM 673 O O . LEU A 1 80 ? -17.566 6.323 34.542 1.00 93.69 80 LEU A O 1
ATOM 677 N N . ALA A 1 81 ? -17.314 4.221 33.794 1.00 91.69 81 ALA A N 1
ATOM 678 C CA . ALA A 1 81 ? -17.600 3.584 35.078 1.00 91.69 81 ALA A CA 1
ATOM 679 C C . ALA A 1 81 ? -16.547 3.930 36.148 1.00 91.69 81 ALA A C 1
ATOM 681 O O . ALA A 1 81 ? -16.888 4.172 37.308 1.00 91.69 81 ALA A O 1
ATOM 682 N N . GLU A 1 82 ? -15.268 3.997 35.769 1.00 94.62 82 GLU A N 1
ATOM 683 C CA . GLU A 1 82 ? -14.188 4.435 36.659 1.00 94.62 82 GLU A CA 1
ATOM 684 C C . GLU A 1 82 ? -14.371 5.900 37.087 1.00 94.62 82 GLU A C 1
ATOM 686 O O . GLU A 1 82 ? -14.292 6.203 38.280 1.00 94.62 82 GLU A O 1
ATOM 691 N N . ILE A 1 83 ? -14.699 6.796 36.150 1.00 93.19 83 ILE A N 1
ATOM 692 C CA . ILE A 1 83 ? -14.985 8.211 36.441 1.00 93.19 83 ILE A CA 1
ATOM 693 C C . ILE A 1 83 ? -16.203 8.348 37.364 1.00 93.19 83 ILE A C 1
ATOM 695 O O . ILE A 1 83 ? -16.133 9.060 38.367 1.00 93.19 83 ILE A O 1
ATOM 699 N N . GLN A 1 84 ? -17.303 7.646 37.072 1.00 90.81 84 GLN A N 1
ATOM 700 C CA . GLN A 1 84 ? -18.511 7.635 37.906 1.00 90.81 84 GLN A CA 1
ATOM 701 C C . GLN A 1 84 ? -18.200 7.186 39.336 1.00 90.81 84 GLN A C 1
ATOM 703 O O . GLN A 1 84 ? -18.644 7.823 40.292 1.00 90.81 84 GLN A O 1
ATOM 708 N N . LYS A 1 85 ? -17.378 6.140 39.493 1.00 92.06 85 LYS A N 1
ATOM 709 C CA . LYS A 1 85 ? -16.935 5.640 40.800 1.00 92.06 85 LYS A CA 1
ATOM 710 C C . LYS A 1 85 ? -16.095 6.663 41.565 1.00 92.06 85 LYS A C 1
ATOM 712 O O . LYS A 1 85 ? -16.273 6.795 42.772 1.00 92.06 85 LYS A O 1
ATOM 717 N N . ILE A 1 86 ? -15.189 7.371 40.888 1.00 94.25 86 ILE A N 1
ATOM 718 C CA . ILE A 1 86 ? -14.346 8.408 41.505 1.00 94.25 86 ILE A CA 1
ATOM 719 C C . ILE A 1 86 ? -15.191 9.607 41.950 1.00 94.25 86 ILE A C 1
ATOM 721 O O . ILE A 1 86 ? -14.975 10.141 43.035 1.00 94.25 86 ILE A O 1
ATOM 725 N N . LEU A 1 87 ? -16.150 10.025 41.122 1.00 93.00 87 LEU A N 1
ATOM 726 C CA . LEU A 1 87 ? -16.981 11.201 41.382 1.00 93.00 87 LEU A CA 1
ATOM 727 C C . LEU A 1 87 ? -18.209 10.908 42.259 1.00 93.00 87 LEU A C 1
ATOM 729 O O . LEU A 1 87 ? -18.855 11.846 42.719 1.00 93.00 87 LEU A O 1
ATOM 733 N N . GLY A 1 88 ? -18.546 9.635 42.492 1.00 89.12 88 GLY A N 1
ATOM 734 C CA . GLY A 1 88 ? -19.741 9.235 43.242 1.00 89.12 88 GLY A CA 1
ATOM 735 C C . GLY A 1 88 ? -21.056 9.575 42.528 1.00 89.12 88 GLY A C 1
ATOM 736 O O . GLY A 1 88 ? -22.069 9.789 43.188 1.00 89.12 88 GLY A O 1
ATOM 737 N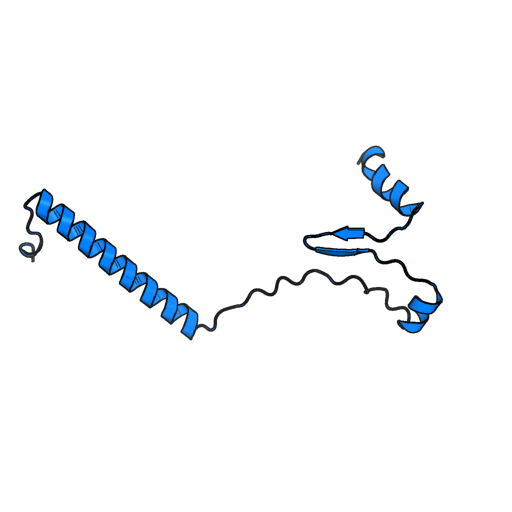 N . ILE A 1 89 ? -21.038 9.663 41.194 1.00 85.38 89 ILE A N 1
ATOM 738 C CA . ILE A 1 89 ? -22.196 10.033 40.367 1.00 85.38 89 ILE A CA 1
ATOM 739 C C . ILE A 1 89 ? -22.839 8.755 39.819 1.00 85.38 89 ILE A C 1
ATOM 741 O O . ILE A 1 89 ? -22.163 7.984 39.140 1.00 85.38 89 ILE A O 1
ATOM 745 N N . ASP A 1 90 ? -24.142 8.561 40.045 1.00 79.00 90 ASP A N 1
ATOM 746 C CA . ASP A 1 90 ? -24.916 7.489 39.406 1.00 79.00 90 ASP A CA 1
ATOM 747 C C . ASP A 1 90 ? -25.824 8.041 38.298 1.00 79.00 90 ASP A C 1
ATOM 749 O O . ASP A 1 90 ? -26.913 8.568 38.541 1.00 79.00 90 ASP A O 1
ATOM 753 N N . ILE A 1 91 ? -25.358 7.908 37.055 1.00 72.12 91 ILE A N 1
ATOM 754 C CA . ILE A 1 91 ? -26.061 8.391 35.859 1.00 72.12 91 ILE A CA 1
ATOM 755 C C . ILE A 1 91 ? -27.217 7.447 35.470 1.00 72.12 91 ILE A C 1
ATOM 757 O O . ILE A 1 91 ? -28.114 7.862 34.738 1.00 72.12 91 ILE A O 1
ATOM 761 N N . LYS A 1 92 ? -27.290 6.217 36.013 1.00 64.00 92 LYS A N 1
ATOM 762 C CA .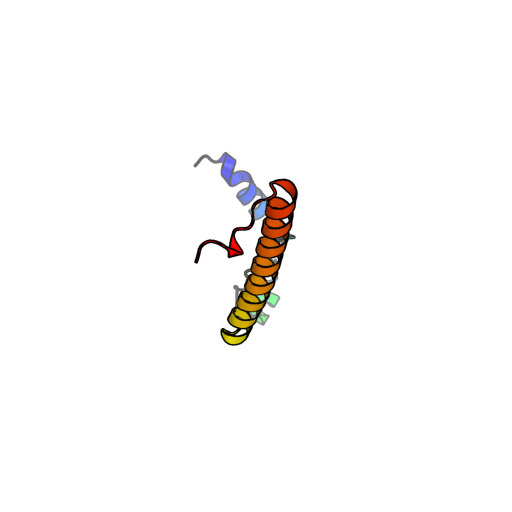 LYS A 1 92 ? -28.403 5.282 35.741 1.00 64.00 92 LYS A CA 1
ATOM 763 C C . LYS A 1 92 ? -29.747 5.741 36.321 1.00 64.00 92 LYS A C 1
ATOM 765 O O . LYS A 1 92 ? -30.766 5.131 36.025 1.00 64.00 92 LYS A O 1
ATOM 770 N N . SER A 1 93 ? -29.751 6.802 37.128 1.00 55.75 93 SER A N 1
ATOM 771 C CA . SER A 1 93 ? -30.953 7.401 37.719 1.00 55.75 93 SER A CA 1
ATOM 772 C C . SER A 1 93 ? -31.610 8.496 36.863 1.00 55.75 93 SER A C 1
ATOM 774 O O . SER A 1 93 ? -32.714 8.932 37.183 1.00 55.75 93 SER A O 1
ATOM 776 N N . CYS A 1 94 ? -30.981 8.922 35.763 1.00 52.97 94 CYS A N 1
ATOM 777 C CA . CYS A 1 94 ? -31.530 9.922 34.845 1.00 52.97 94 CYS A CA 1
ATOM 778 C C . CYS A 1 94 ? -32.050 9.268 33.555 1.00 52.97 94 CYS A C 1
ATOM 780 O O . CYS A 1 94 ? -31.482 9.490 32.487 1.00 52.97 94 CYS A O 1
ATOM 782 N N . ASN A 1 95 ? -33.078 8.423 33.684 1.00 41.75 95 ASN A N 1
ATOM 783 C CA . ASN A 1 95 ? -34.198 8.195 32.748 1.00 41.75 95 ASN A CA 1
ATOM 784 C C . ASN A 1 95 ? -35.017 6.981 33.194 1.00 41.75 95 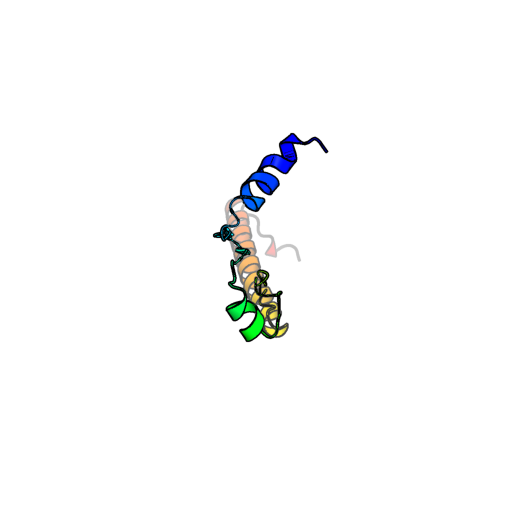ASN A C 1
ATOM 786 O O . ASN A 1 95 ? -34.424 5.889 33.328 1.00 41.75 95 ASN A O 1
#